Protein AF-A0A1E5GA59-F1 (afdb_monomer_lite)

Sequence (82 aa):
MDEQLIIDINNYLQKLTEDVVKPMYGVREKSSIHLISKSLDQEVFWVALYPTIFDKAAYLWYTIFNYHCFYNGKERTALVTA

Radius of gyration: 13.26 Å; chains: 1; bounding box: 27×21×40 Å

Secondary structure (DSSP, 8-state):
--HHHHHHHHHHHHHHHTTTS----SBS-HHHHHHHHHHTT-EETTEESS-SHHHHHHHHHHHHHHS--BSS-HHHHHHHH-

Structure (mmCIF, N/CA/C/O backbone):
data_AF-A0A1E5GA59-F1
#
_entry.id   AF-A0A1E5GA59-F1
#
loop_
_atom_site.group_PDB
_atom_site.id
_atom_site.type_symbol
_atom_site.label_atom_id
_atom_site.label_alt_id
_atom_site.label_comp_id
_atom_site.label_asym_id
_atom_site.label_entity_id
_atom_site.label_seq_id
_atom_site.pdbx_PDB_ins_code
_atom_site.Cartn_x
_atom_site.Cartn_y
_atom_site.Cartn_z
_atom_site.occupancy
_atom_site.B_iso_or_equiv
_atom_site.auth_seq_id
_atom_site.auth_comp_id
_atom_site.auth_asym_id
_atom_site.auth_atom_id
_atom_site.pdbx_PDB_model_num
ATOM 1 N N . MET A 1 1 ? 0.286 1.901 8.024 1.00 84.12 1 MET A N 1
ATOM 2 C CA . MET A 1 1 ? 1.454 1.511 7.204 1.00 84.12 1 MET A CA 1
ATOM 3 C C . MET A 1 1 ? 2.153 2.761 6.734 1.00 84.12 1 MET A C 1
ATOM 5 O O . MET A 1 1 ? 1.477 3.722 6.388 1.00 84.12 1 MET A O 1
ATOM 9 N N . ASP A 1 2 ? 3.479 2.744 6.774 1.00 92.56 2 ASP A N 1
ATOM 10 C CA . ASP A 1 2 ? 4.312 3.882 6.412 1.00 92.56 2 ASP A CA 1
ATOM 11 C C . ASP A 1 2 ? 4.204 4.244 4.917 1.00 92.56 2 ASP A C 1
ATOM 13 O O . ASP A 1 2 ? 4.108 3.364 4.062 1.00 92.56 2 ASP A O 1
ATOM 17 N N . GLU A 1 3 ? 4.204 5.543 4.605 1.00 94.69 3 GLU A N 1
ATOM 18 C CA . GLU A 1 3 ? 4.074 6.054 3.232 1.00 94.69 3 GLU A CA 1
ATOM 19 C C . GLU A 1 3 ? 5.243 5.627 2.345 1.00 94.69 3 G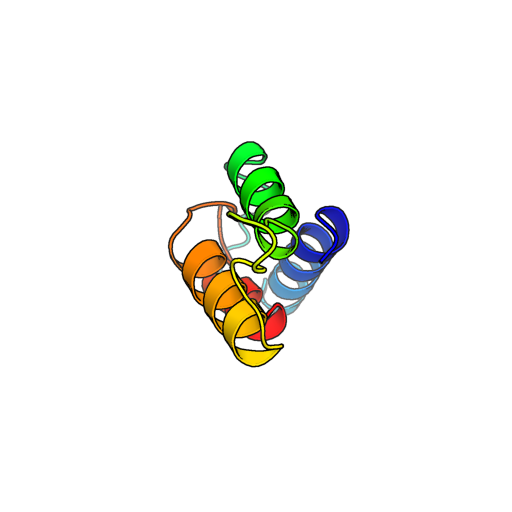LU A C 1
ATOM 21 O O . GLU A 1 3 ? 5.037 5.259 1.185 1.00 94.69 3 GLU A O 1
ATOM 26 N N . GLN A 1 4 ? 6.465 5.674 2.887 1.00 96.25 4 GLN A N 1
ATOM 27 C CA . GLN A 1 4 ? 7.668 5.321 2.146 1.00 96.25 4 GLN A CA 1
ATOM 28 C C . GLN A 1 4 ? 7.648 3.835 1.800 1.00 96.25 4 GLN A C 1
ATOM 30 O O . GLN A 1 4 ? 7.951 3.478 0.665 1.00 96.25 4 GLN A O 1
ATOM 35 N N . LEU A 1 5 ? 7.167 2.987 2.713 1.00 96.56 5 LEU A N 1
ATOM 36 C CA . LEU A 1 5 ? 7.005 1.559 2.445 1.00 96.56 5 LEU A CA 1
ATOM 37 C C . LEU A 1 5 ? 6.065 1.281 1.256 1.00 96.56 5 LEU A C 1
ATOM 39 O O . LEU A 1 5 ? 6.387 0.447 0.414 1.00 96.56 5 LEU A O 1
ATOM 43 N N . ILE A 1 6 ? 4.939 1.995 1.131 1.00 96.31 6 ILE A N 1
ATOM 44 C CA . ILE A 1 6 ? 4.014 1.826 -0.012 1.00 96.31 6 ILE A CA 1
ATOM 45 C C . ILE A 1 6 ? 4.714 2.197 -1.331 1.00 96.31 6 ILE A C 1
ATOM 47 O O . ILE A 1 6 ? 4.564 1.510 -2.347 1.00 96.31 6 ILE A O 1
ATOM 51 N N . ILE A 1 7 ? 5.502 3.276 -1.320 1.00 96.88 7 ILE A N 1
ATOM 52 C CA . ILE A 1 7 ? 6.274 3.734 -2.482 1.00 96.88 7 ILE A CA 1
ATOM 53 C C . ILE A 1 7 ? 7.367 2.718 -2.841 1.00 96.88 7 ILE A C 1
ATOM 55 O O . ILE A 1 7 ? 7.539 2.385 -4.015 1.00 96.88 7 ILE A O 1
ATOM 59 N N . ASP A 1 8 ? 8.076 2.193 -1.846 1.00 96.94 8 ASP A N 1
ATOM 60 C CA . ASP A 1 8 ? 9.156 1.226 -2.035 1.00 96.94 8 ASP A CA 1
ATOM 61 C C . ASP A 1 8 ? 8.628 -0.103 -2.585 1.00 96.94 8 ASP A C 1
ATOM 63 O O . ASP A 1 8 ? 9.220 -0.653 -3.516 1.00 96.94 8 ASP A O 1
ATOM 67 N N . ILE A 1 9 ? 7.468 -0.567 -2.103 1.00 96.69 9 ILE A N 1
ATOM 68 C CA . ILE A 1 9 ? 6.765 -1.734 -2.654 1.00 96.69 9 ILE A CA 1
ATOM 69 C C . ILE A 1 9 ? 6.408 -1.499 -4.126 1.00 96.69 9 ILE A C 1
ATOM 71 O O . ILE A 1 9 ? 6.687 -2.357 -4.963 1.00 96.69 9 ILE A O 1
ATOM 75 N N . ASN A 1 10 ? 5.823 -0.347 -4.482 1.00 96.12 10 ASN A N 1
ATOM 76 C CA . ASN A 1 10 ? 5.510 -0.046 -5.884 1.00 96.12 10 ASN A CA 1
ATOM 77 C C . ASN A 1 10 ? 6.769 -0.051 -6.762 1.00 96.12 10 ASN A C 1
ATOM 79 O O . ASN A 1 10 ? 6.785 -0.709 -7.802 1.00 96.12 10 ASN A O 1
ATOM 83 N N . ASN A 1 11 ? 7.838 0.612 -6.319 1.00 95.12 11 ASN A N 1
ATOM 84 C CA . ASN A 1 11 ? 9.104 0.659 -7.046 1.00 95.12 11 ASN A CA 1
ATOM 85 C C . ASN A 1 11 ? 9.710 -0.735 -7.238 1.00 95.12 11 ASN A C 1
ATOM 87 O O . ASN A 1 11 ? 10.187 -1.055 -8.327 1.00 95.12 11 ASN A O 1
ATOM 91 N N . TYR A 1 12 ? 9.684 -1.567 -6.196 1.00 95.44 12 TYR A N 1
ATOM 92 C CA . TYR A 1 12 ? 10.167 -2.941 -6.252 1.00 95.44 12 TYR A CA 1
ATOM 93 C C . TYR A 1 12 ? 9.366 -3.784 -7.253 1.00 95.44 12 TYR A C 1
ATOM 95 O O . TYR A 1 12 ? 9.950 -4.417 -8.129 1.00 95.44 12 TYR A O 1
ATOM 103 N N . LEU A 1 13 ? 8.032 -3.737 -7.189 1.00 94.88 13 LEU A N 1
ATOM 104 C CA . LEU A 1 13 ? 7.159 -4.505 -8.082 1.00 94.88 13 LEU A CA 1
ATOM 105 C C . LEU A 1 13 ? 7.256 -4.052 -9.543 1.00 94.88 13 LEU A C 1
ATOM 107 O O . LEU A 1 13 ? 7.162 -4.877 -10.449 1.00 94.88 13 LEU A O 1
ATOM 111 N N . GLN A 1 14 ? 7.452 -2.756 -9.788 1.00 93.56 14 GLN A N 1
ATOM 112 C CA . GLN A 1 14 ? 7.664 -2.244 -11.141 1.00 93.56 14 GLN A CA 1
ATOM 113 C C . GLN A 1 14 ? 8.984 -2.754 -11.726 1.00 93.56 14 GLN A C 1
ATOM 115 O O . GLN A 1 14 ? 8.975 -3.254 -12.846 1.00 93.56 14 GLN A O 1
ATOM 120 N N . LYS A 1 15 ? 10.075 -2.733 -10.948 1.00 93.12 15 LYS A N 1
ATOM 121 C CA . LYS A 1 15 ? 11.360 -3.321 -11.367 1.00 93.12 15 LYS A CA 1
ATOM 122 C C . LYS A 1 15 ? 11.237 -4.815 -11.651 1.00 93.12 15 LYS A C 1
ATOM 124 O O . LYS A 1 15 ? 11.712 -5.289 -12.665 1.00 93.12 15 LYS A O 1
ATOM 129 N N . LEU A 1 16 ? 10.529 -5.564 -10.806 1.00 93.44 16 LEU A N 1
ATOM 130 C CA . LEU A 1 16 ? 10.317 -6.999 -11.031 1.00 93.44 16 LEU A CA 1
ATOM 131 C C . LEU A 1 16 ? 9.513 -7.333 -12.296 1.00 93.44 16 LEU A C 1
ATOM 133 O O . LEU A 1 16 ? 9.492 -8.491 -12.707 1.00 93.44 16 LEU A O 1
ATOM 137 N N . THR A 1 17 ? 8.798 -6.368 -12.875 1.00 92.25 17 THR A N 1
ATOM 138 C CA . THR A 1 17 ? 7.865 -6.617 -13.981 1.00 92.25 17 THR A CA 1
ATOM 139 C C . THR A 1 17 ? 8.213 -5.847 -15.255 1.00 92.25 17 THR A C 1
ATOM 141 O O . THR A 1 17 ? 7.479 -5.937 -16.234 1.00 92.25 17 THR A O 1
ATOM 144 N N . GLU A 1 18 ? 9.337 -5.131 -15.290 1.00 86.62 18 GLU A N 1
ATOM 145 C CA . GLU A 1 18 ? 9.692 -4.220 -16.387 1.00 86.62 18 GLU A CA 1
ATOM 146 C C . GLU A 1 18 ? 9.859 -4.894 -17.761 1.00 86.62 18 GLU A C 1
ATOM 148 O O . GLU A 1 18 ? 9.581 -4.266 -18.782 1.00 86.62 18 GLU A O 1
ATOM 153 N N . ASP A 1 19 ? 10.190 -6.188 -17.792 1.00 89.06 19 ASP A N 1
ATOM 154 C CA . ASP A 1 19 ? 10.283 -6.982 -19.028 1.00 89.06 19 ASP A CA 1
ATOM 155 C C . ASP A 1 19 ? 8.914 -7.390 -19.608 1.00 89.06 19 ASP A C 1
ATOM 157 O O . ASP A 1 19 ? 8.812 -7.775 -20.774 1.00 89.06 19 ASP A O 1
ATOM 161 N N . VAL A 1 20 ? 7.846 -7.323 -18.805 1.00 88.62 20 VAL A N 1
ATOM 162 C CA . VAL A 1 20 ? 6.485 -7.769 -19.171 1.00 88.62 20 VAL A CA 1
ATOM 163 C C . VAL A 1 20 ? 5.448 -6.647 -19.165 1.00 88.62 20 VAL A C 1
ATOM 165 O O . VAL A 1 20 ? 4.380 -6.790 -19.760 1.00 88.62 20 VAL A O 1
ATOM 168 N N . VAL A 1 21 ? 5.739 -5.507 -18.539 1.00 84.44 21 VAL A N 1
ATOM 169 C CA . VAL A 1 21 ? 4.878 -4.316 -18.548 1.00 84.44 21 VAL A CA 1
ATOM 170 C C . VAL A 1 21 ? 5.696 -3.071 -18.821 1.00 84.44 21 VAL A C 1
ATOM 172 O O . VAL A 1 21 ? 6.789 -2.899 -18.298 1.00 84.44 21 VAL A O 1
ATOM 175 N N . LYS A 1 22 ? 5.106 -2.145 -19.587 1.00 83.81 22 LYS A N 1
ATOM 176 C CA . LYS A 1 22 ? 5.742 -0.867 -19.907 1.00 83.81 22 LYS A CA 1
ATOM 177 C C . LYS A 1 22 ? 6.169 -0.146 -18.616 1.00 83.81 22 LYS A C 1
ATOM 179 O O . LYS A 1 22 ? 5.294 0.193 -17.805 1.00 83.81 22 LYS A O 1
ATOM 184 N N . PRO A 1 23 ? 7.470 0.146 -18.444 1.00 81.12 23 PRO A N 1
ATOM 185 C CA . PRO A 1 23 ? 7.952 0.829 -17.260 1.00 81.12 23 PRO A CA 1
ATOM 186 C C . PRO A 1 23 ? 7.396 2.251 -17.239 1.00 81.12 23 PRO A C 1
ATOM 188 O O . PRO A 1 23 ? 7.640 3.064 -18.131 1.00 81.12 23 PRO A O 1
ATOM 191 N N . MET A 1 24 ? 6.610 2.540 -16.208 1.00 89.50 24 MET A N 1
ATOM 192 C CA . MET A 1 24 ? 6.136 3.883 -15.907 1.00 89.50 24 MET A CA 1
ATOM 193 C C . MET A 1 24 ? 6.204 4.054 -14.397 1.00 89.50 24 MET A C 1
ATOM 195 O O . MET A 1 24 ? 5.322 3.630 -13.651 1.00 89.50 24 MET A O 1
ATOM 199 N N . TYR A 1 25 ? 7.342 4.575 -13.963 1.00 90.00 25 TYR A N 1
ATOM 200 C CA . TYR A 1 25 ? 7.687 4.720 -12.560 1.00 90.00 25 TYR A CA 1
ATOM 201 C C . TYR A 1 25 ? 7.126 6.017 -11.982 1.00 90.00 25 TYR A C 1
ATOM 203 O O . TYR A 1 25 ? 6.905 6.996 -12.697 1.00 90.00 25 TYR A O 1
ATOM 211 N N . GLY A 1 26 ? 6.969 6.030 -10.661 1.00 91.69 26 GLY A N 1
ATOM 212 C CA . GLY A 1 26 ? 6.758 7.249 -9.896 1.00 91.69 26 GLY A CA 1
ATOM 213 C C . GLY A 1 26 ? 5.363 7.408 -9.304 1.00 91.69 26 GLY A C 1
ATOM 214 O O . GLY A 1 26 ? 4.370 6.803 -9.720 1.00 91.69 26 GLY A O 1
ATOM 215 N N . VAL A 1 27 ? 5.327 8.286 -8.309 1.00 95.69 27 VAL A N 1
ATOM 216 C CA . VAL A 1 27 ? 4.116 8.732 -7.630 1.00 95.69 27 VAL A CA 1
ATOM 217 C C . VAL A 1 27 ? 3.425 9.770 -8.507 1.00 95.69 27 VAL A C 1
ATOM 219 O O . VAL A 1 27 ? 4.029 10.773 -8.887 1.00 95.69 27 VAL A O 1
ATOM 222 N N . ARG A 1 28 ? 2.152 9.530 -8.813 1.00 95.25 28 ARG A N 1
ATOM 223 C CA . ARG A 1 28 ? 1.290 10.480 -9.518 1.00 95.25 28 ARG A CA 1
ATOM 224 C C . ARG A 1 28 ? 0.650 11.460 -8.541 1.00 95.25 28 ARG A C 1
ATOM 226 O O . ARG A 1 28 ? 0.627 12.654 -8.814 1.00 95.25 28 ARG A O 1
ATOM 233 N N . GLU A 1 29 ? 0.164 10.965 -7.405 1.00 94.62 29 GLU A N 1
ATOM 234 C CA . GLU A 1 29 ? -0.541 11.781 -6.417 1.00 94.62 29 GLU A CA 1
ATOM 235 C C . GLU A 1 29 ? -0.089 11.440 -4.992 1.00 94.62 29 GLU A C 1
ATOM 237 O O . GLU A 1 29 ? -0.581 10.514 -4.344 1.00 94.62 29 GLU A O 1
ATOM 242 N N . LYS A 1 30 ? 0.893 12.203 -4.499 1.00 94.06 30 LYS A N 1
ATOM 243 C CA . LYS A 1 30 ? 1.498 11.977 -3.179 1.00 94.06 30 LYS A CA 1
ATOM 244 C C . LYS A 1 30 ? 0.525 12.266 -2.032 1.00 94.06 30 LYS A C 1
ATOM 246 O O . LYS A 1 30 ? 0.557 11.567 -1.024 1.00 94.06 30 LYS A O 1
ATOM 251 N N . SER A 1 31 ? -0.359 13.251 -2.197 1.00 94.75 31 SER A N 1
ATOM 252 C CA . SER A 1 31 ? -1.421 13.576 -1.235 1.00 94.75 31 SER A CA 1
ATOM 253 C C . SER A 1 31 ? -2.339 12.385 -0.968 1.00 94.75 31 SER A C 1
ATOM 255 O O . SER A 1 31 ? -2.702 12.151 0.181 1.00 94.75 31 SER A O 1
ATOM 257 N N . SER A 1 32 ? -2.667 11.593 -1.994 1.00 94.06 32 SER A N 1
ATOM 258 C CA . SER A 1 32 ? -3.473 10.382 -1.823 1.00 94.06 32 SER A CA 1
ATOM 259 C C . SER A 1 32 ? -2.748 9.329 -0.993 1.00 94.06 32 SER A C 1
ATOM 261 O O . SER A 1 32 ? -3.361 8.741 -0.114 1.00 94.06 32 SER A O 1
ATOM 263 N N . ILE A 1 33 ? -1.448 9.112 -1.223 1.00 95.75 33 ILE A N 1
ATOM 264 C CA . ILE A 1 33 ? -0.651 8.150 -0.439 1.00 95.75 33 ILE A CA 1
ATOM 265 C C . ILE A 1 33 ? -0.592 8.581 1.029 1.00 95.75 33 ILE A C 1
ATOM 267 O O . ILE A 1 33 ? -0.812 7.764 1.923 1.00 95.75 33 ILE A O 1
ATOM 271 N N . HIS A 1 34 ? -0.366 9.875 1.268 1.00 95.50 34 HIS A N 1
ATOM 272 C CA . HIS A 1 34 ? -0.388 10.454 2.607 1.00 95.50 34 HIS A CA 1
ATOM 273 C C . HIS A 1 34 ? -1.737 10.224 3.298 1.00 95.50 34 HIS A C 1
ATOM 275 O O . HIS A 1 34 ? -1.785 9.711 4.415 1.00 95.50 34 HIS A O 1
ATOM 281 N N . LEU A 1 35 ? -2.843 10.528 2.612 1.00 94.31 35 LEU A N 1
ATOM 282 C CA . LEU A 1 35 ? -4.191 10.314 3.136 1.00 94.31 35 LEU A CA 1
ATOM 283 C C . LEU A 1 35 ? -4.444 8.837 3.466 1.00 94.31 35 LEU A C 1
ATOM 285 O O . LEU A 1 35 ? -4.906 8.533 4.561 1.00 94.31 35 LEU A O 1
ATOM 289 N N . ILE A 1 36 ? -4.098 7.920 2.558 1.00 95.19 36 ILE A N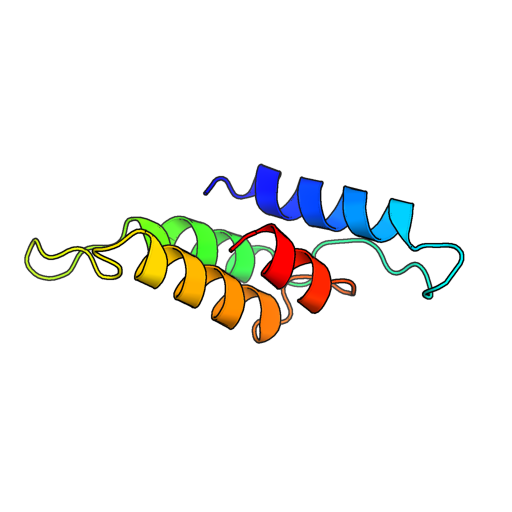 1
ATOM 290 C CA . ILE A 1 36 ? -4.253 6.473 2.764 1.00 95.19 36 ILE A CA 1
ATOM 291 C C . ILE A 1 36 ? -3.493 6.026 4.013 1.00 95.19 36 ILE A C 1
ATOM 293 O O . ILE A 1 36 ? -4.061 5.338 4.860 1.00 95.19 36 ILE A O 1
ATOM 297 N N . SER A 1 37 ? -2.236 6.451 4.162 1.00 95.19 37 SER A N 1
ATOM 298 C CA . SER A 1 37 ? -1.427 6.106 5.332 1.00 95.19 37 SER A CA 1
ATOM 299 C C . SER A 1 37 ? -2.058 6.611 6.631 1.00 95.19 37 SER A C 1
ATOM 301 O O . SER A 1 37 ? -2.202 5.838 7.578 1.00 95.19 37 SER A O 1
ATOM 303 N N . LYS A 1 38 ? -2.495 7.877 6.666 1.00 95.31 38 LYS A N 1
ATOM 304 C CA . LYS A 1 38 ? -3.080 8.494 7.867 1.00 95.31 38 LYS A CA 1
ATOM 305 C C . LYS A 1 38 ? -4.458 7.954 8.227 1.00 95.31 38 LYS A C 1
ATOM 307 O O . LYS A 1 38 ? -4.773 7.863 9.409 1.00 95.31 38 LYS A O 1
ATOM 312 N N . SER A 1 39 ? -5.265 7.559 7.248 1.00 94.25 39 SER A N 1
ATOM 313 C CA . SER A 1 39 ? -6.608 7.033 7.503 1.00 94.25 39 SER A CA 1
ATOM 314 C C . SER A 1 39 ? -6.631 5.706 8.255 1.00 94.25 39 SER A C 1
ATOM 316 O O . SER A 1 39 ? -7.622 5.409 8.913 1.00 94.25 39 SER A O 1
ATOM 318 N N . LEU A 1 40 ? -5.551 4.923 8.221 1.00 94.44 40 LEU A N 1
ATOM 319 C CA . LEU A 1 40 ? -5.464 3.656 8.957 1.00 94.44 40 LEU A CA 1
ATOM 320 C C . LEU A 1 40 ? -5.502 3.804 10.480 1.00 94.44 40 LEU A C 1
ATOM 322 O O . LEU A 1 40 ? -5.866 2.851 11.174 1.00 94.44 40 LEU A O 1
ATOM 326 N N . ASP A 1 41 ? -5.109 4.977 10.968 1.00 93.62 41 ASP A N 1
ATOM 327 C CA . ASP A 1 41 ? -5.026 5.301 12.389 1.00 93.62 41 ASP A CA 1
ATOM 328 C C . ASP A 1 41 ? -6.090 6.337 12.794 1.00 93.62 41 ASP A C 1
ATOM 330 O O . ASP A 1 41 ? -6.053 6.872 13.899 1.00 93.62 41 ASP A O 1
ATOM 334 N N . GLN A 1 42 ? -7.048 6.635 11.904 1.00 95.56 42 GLN A N 1
ATOM 335 C CA . GLN A 1 42 ? -8.158 7.535 12.208 1.00 95.56 42 GLN A CA 1
ATOM 336 C C . GLN A 1 42 ? -9.165 6.890 13.163 1.00 95.56 42 GLN A C 1
ATOM 338 O O . GLN A 1 42 ? -9.502 5.708 13.058 1.00 95.56 42 GLN A O 1
ATOM 343 N N . GLU A 1 43 ? -9.709 7.721 14.046 1.00 96.69 43 GLU A N 1
ATOM 344 C CA . GLU A 1 43 ? -10.776 7.375 14.977 1.00 96.69 43 GLU A CA 1
ATOM 345 C C . GLU A 1 43 ? -11.905 8.409 14.927 1.00 96.69 43 GLU A C 1
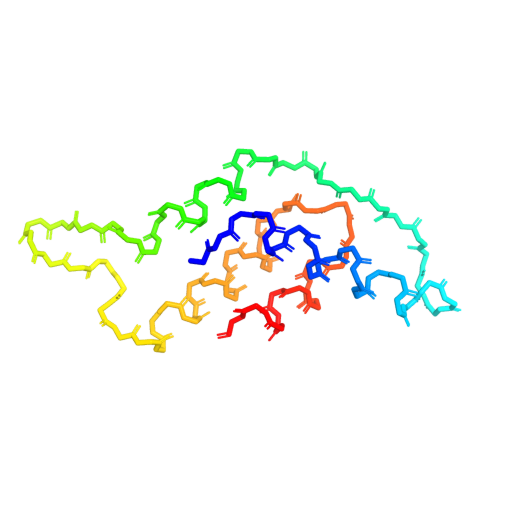ATOM 347 O O . GLU A 1 43 ? -11.687 9.590 14.646 1.00 96.69 43 GLU A O 1
ATOM 352 N N . VAL A 1 44 ? -13.127 7.959 15.206 1.00 95.44 44 VAL A N 1
ATOM 353 C CA . VAL A 1 44 ? -14.324 8.796 15.316 1.00 95.44 44 VAL A CA 1
ATOM 354 C C . VAL A 1 44 ? -15.054 8.394 16.592 1.00 95.44 44 VAL A C 1
ATOM 356 O O . VAL A 1 44 ? -15.350 7.221 16.790 1.00 95.44 44 VAL A O 1
ATOM 359 N N . PHE A 1 45 ? -15.322 9.356 17.479 1.00 95.94 45 PHE A N 1
ATOM 360 C CA . PHE A 1 45 ? -15.912 9.097 18.803 1.00 95.94 45 PHE A CA 1
ATOM 361 C C . PHE A 1 45 ? -15.188 7.988 19.590 1.00 95.94 45 PHE A C 1
ATOM 363 O O . PHE A 1 45 ? -15.840 7.157 20.220 1.00 95.94 45 PHE A O 1
ATOM 370 N N . TRP A 1 46 ? -13.848 7.983 19.555 1.00 94.94 46 TRP A N 1
ATOM 371 C CA . TRP A 1 46 ? -12.990 6.981 20.216 1.00 94.94 46 TRP A CA 1
ATOM 372 C C . TRP A 1 46 ? -13.117 5.557 19.659 1.00 94.94 46 TRP A C 1
ATOM 374 O O . TRP A 1 46 ? -12.684 4.592 20.288 1.00 94.94 46 TRP A O 1
ATOM 384 N N . VAL A 1 47 ? -13.713 5.413 18.475 1.00 94.19 47 VAL A N 1
ATOM 385 C CA . VAL A 1 47 ? -13.798 4.150 17.745 1.00 94.19 47 VAL A CA 1
ATOM 386 C C . VAL A 1 47 ? -12.903 4.246 16.517 1.00 94.19 47 VAL A C 1
ATOM 388 O O . VAL A 1 47 ? -13.067 5.144 15.690 1.00 94.19 47 VAL A O 1
ATOM 391 N N . ALA A 1 48 ? -11.952 3.320 16.391 1.00 96.19 48 ALA A N 1
ATOM 392 C CA . ALA A 1 48 ? -11.098 3.225 15.212 1.00 96.19 48 ALA A CA 1
ATOM 393 C C . ALA A 1 48 ? -11.948 3.018 13.949 1.00 96.19 48 ALA A C 1
ATOM 395 O O . ALA A 1 48 ? -12.834 2.163 13.928 1.00 96.19 48 ALA A O 1
ATOM 396 N N . LEU A 1 49 ? -11.647 3.769 12.886 1.00 95.62 49 LEU A N 1
ATOM 397 C CA . LEU A 1 49 ? -12.376 3.691 11.616 1.00 95.62 49 LEU A CA 1
ATOM 398 C C . LEU A 1 49 ? -12.223 2.312 10.948 1.00 95.62 49 LEU A C 1
ATOM 400 O O . LEU A 1 49 ? -13.156 1.819 10.321 1.00 95.62 49 LEU A O 1
ATOM 404 N N . TYR A 1 50 ? -11.059 1.684 11.136 1.00 96.44 50 TYR A N 1
ATOM 405 C CA . TYR A 1 50 ? -10.734 0.333 10.675 1.00 96.44 50 TYR A CA 1
ATOM 406 C C . TYR A 1 50 ? -10.277 -0.513 11.878 1.00 96.44 50 TYR A C 1
ATOM 408 O O . TYR A 1 50 ? -9.081 -0.542 12.192 1.00 96.44 50 TYR A O 1
ATOM 416 N N . PRO A 1 51 ? -11.217 -1.134 12.617 1.00 95.38 51 PRO A N 1
ATOM 417 C CA . PRO A 1 51 ? -10.937 -1.718 13.928 1.00 95.38 51 PRO A CA 1
ATOM 418 C C . PRO A 1 51 ? -10.163 -3.039 13.867 1.00 95.38 51 PRO A C 1
ATOM 420 O O . PRO A 1 51 ? -9.403 -3.336 14.790 1.00 95.38 51 PRO A O 1
ATOM 423 N N . THR A 1 52 ? -10.316 -3.831 12.804 1.00 96.44 52 THR A N 1
ATOM 424 C CA . THR A 1 52 ? -9.589 -5.097 12.639 1.00 96.44 52 THR A CA 1
ATOM 425 C C . THR A 1 52 ? -8.465 -4.987 11.612 1.00 96.44 52 THR A C 1
ATOM 427 O O . THR A 1 52 ? -8.438 -4.093 10.765 1.00 96.44 52 THR A O 1
ATOM 430 N N . ILE A 1 53 ? -7.530 -5.942 11.647 1.00 96.19 53 ILE A N 1
ATOM 431 C CA . ILE A 1 53 ? -6.495 -6.053 10.611 1.00 96.19 53 ILE A CA 1
ATOM 432 C C . ILE A 1 53 ? -7.103 -6.269 9.216 1.00 96.19 53 ILE A C 1
ATOM 434 O O . ILE A 1 53 ? -6.578 -5.740 8.242 1.00 96.19 53 ILE A O 1
ATOM 438 N N . PHE A 1 54 ? -8.242 -6.965 9.123 1.00 97.88 54 PHE A N 1
ATOM 439 C CA . PHE A 1 54 ? -8.944 -7.186 7.860 1.00 97.88 54 PHE A CA 1
ATOM 440 C C . PHE A 1 54 ? -9.587 -5.907 7.325 1.00 97.88 54 PHE A C 1
ATOM 442 O O . PHE A 1 54 ? -9.523 -5.667 6.124 1.00 97.88 54 PHE A O 1
ATOM 449 N N . ASP A 1 55 ? -10.133 -5.052 8.195 1.00 97.50 55 ASP A N 1
ATOM 450 C CA . ASP A 1 55 ? -10.669 -3.749 7.779 1.00 97.50 55 ASP A CA 1
ATOM 451 C C . ASP A 1 55 ? -9.553 -2.855 7.228 1.00 97.50 55 ASP A C 1
ATOM 453 O O . ASP A 1 55 ? -9.711 -2.215 6.189 1.00 97.50 55 ASP A O 1
ATOM 457 N N . LYS A 1 56 ? -8.391 -2.859 7.895 1.00 97.12 56 LYS A N 1
ATOM 458 C CA . LYS A 1 56 ? -7.201 -2.113 7.462 1.00 97.12 56 LYS A CA 1
ATOM 459 C C . LYS A 1 56 ? -6.667 -2.621 6.122 1.00 97.12 56 LYS A C 1
ATOM 461 O O . LYS A 1 56 ? -6.373 -1.808 5.246 1.00 97.12 56 LYS A O 1
ATOM 466 N N . ALA A 1 57 ? -6.582 -3.940 5.953 1.00 97.06 57 ALA A N 1
ATOM 467 C CA . ALA A 1 57 ? -6.187 -4.581 4.701 1.00 97.06 57 ALA A CA 1
ATOM 468 C C . ALA A 1 57 ? -7.164 -4.243 3.565 1.00 97.06 57 ALA A C 1
ATOM 470 O O . ALA A 1 57 ? -6.755 -3.760 2.510 1.00 97.06 57 ALA A O 1
ATOM 471 N N . ALA A 1 58 ? -8.471 -4.406 3.795 1.00 97.56 58 ALA A N 1
ATOM 472 C CA . ALA A 1 58 ? -9.504 -4.092 2.812 1.00 97.56 58 ALA A CA 1
ATOM 473 C C . ALA A 1 58 ? -9.469 -2.614 2.398 1.00 97.56 58 ALA A C 1
ATOM 475 O O . ALA A 1 58 ? -9.557 -2.303 1.208 1.00 97.56 58 ALA A O 1
ATOM 476 N N . TYR A 1 59 ? -9.279 -1.705 3.359 1.00 96.94 59 TYR A N 1
ATOM 477 C CA . TYR A 1 59 ? -9.120 -0.280 3.092 1.00 96.94 59 TYR A CA 1
ATOM 478 C C . TYR A 1 59 ? -7.888 0.020 2.233 1.00 96.94 59 TYR A C 1
ATOM 480 O O . TYR A 1 59 ? -8.004 0.717 1.222 1.00 96.94 59 TYR A O 1
ATOM 488 N N . LEU A 1 60 ? -6.719 -0.513 2.602 1.00 96.50 60 LEU A N 1
ATOM 489 C CA . LEU A 1 60 ? -5.477 -0.344 1.842 1.00 96.50 60 LEU A CA 1
ATOM 490 C C . LEU A 1 60 ? -5.621 -0.855 0.413 1.00 96.50 60 LEU A C 1
ATOM 492 O O . LEU A 1 60 ? -5.291 -0.135 -0.530 1.00 96.50 60 LEU A O 1
ATOM 496 N N . TRP A 1 61 ? -6.156 -2.066 0.255 1.00 97.19 61 TRP A N 1
ATOM 497 C CA . TRP A 1 61 ? -6.380 -2.663 -1.053 1.00 97.19 61 TRP A CA 1
ATOM 498 C C . TRP A 1 61 ? -7.285 -1.774 -1.904 1.00 97.19 61 TRP A C 1
ATOM 500 O O . TRP A 1 61 ? -6.904 -1.342 -2.993 1.00 97.19 61 TRP A O 1
ATOM 510 N N . TYR A 1 62 ? -8.472 -1.450 -1.381 1.00 96.88 62 TYR A N 1
ATOM 511 C CA . TYR A 1 62 ? -9.485 -0.692 -2.104 1.00 96.88 62 TYR A CA 1
ATOM 512 C C . TYR A 1 62 ? -8.983 0.701 -2.487 1.00 96.88 62 TYR A C 1
ATOM 514 O O . TYR A 1 62 ? -9.166 1.135 -3.626 1.00 96.88 62 TYR A O 1
ATOM 522 N N . THR A 1 63 ? -8.340 1.411 -1.561 1.00 95.88 63 THR A N 1
ATOM 523 C CA . THR A 1 63 ? -7.885 2.777 -1.823 1.00 95.88 63 THR A CA 1
ATOM 524 C C . THR A 1 63 ? -6.697 2.824 -2.764 1.00 95.88 63 THR A C 1
ATOM 526 O O . THR A 1 63 ? -6.750 3.596 -3.710 1.00 95.88 63 THR A O 1
ATOM 529 N N . ILE A 1 64 ? -5.673 1.982 -2.608 1.00 95.62 64 ILE A N 1
ATOM 530 C CA . ILE A 1 64 ? -4.521 1.976 -3.528 1.00 95.62 64 ILE A CA 1
ATOM 531 C C . ILE A 1 64 ? -4.942 1.529 -4.934 1.00 95.62 64 ILE A C 1
ATOM 533 O O . ILE A 1 64 ? -4.438 2.050 -5.929 1.00 95.62 64 ILE A O 1
ATOM 537 N N . PHE A 1 65 ? -5.888 0.592 -5.038 1.00 95.50 65 PHE A N 1
ATOM 538 C CA . PHE A 1 65 ? -6.407 0.131 -6.324 1.00 95.50 65 PHE A CA 1
ATOM 539 C C . PHE A 1 65 ? -7.181 1.235 -7.061 1.00 95.50 65 PHE A C 1
ATOM 541 O O . PHE A 1 65 ? -7.004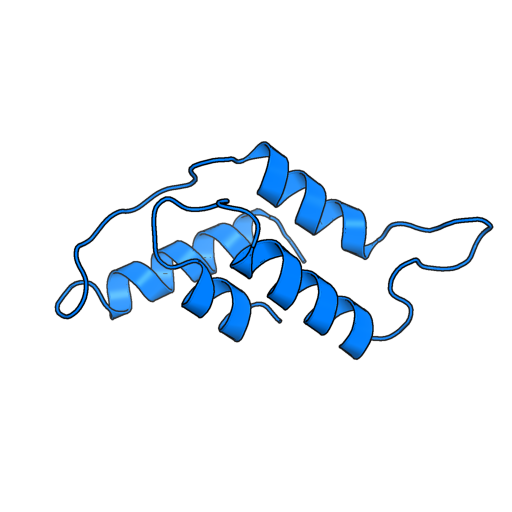 1.442 -8.269 1.00 95.50 65 PHE A O 1
ATOM 548 N N . ASN A 1 66 ? -8.052 1.954 -6.348 1.00 94.00 66 ASN A N 1
ATOM 549 C CA . ASN A 1 66 ? -8.940 2.944 -6.956 1.00 94.00 66 ASN A CA 1
ATOM 550 C C . ASN A 1 66 ? -8.297 4.324 -7.084 1.00 94.00 66 ASN A C 1
ATOM 552 O O . ASN A 1 66 ? -8.516 5.015 -8.079 1.00 94.00 66 ASN A O 1
ATOM 556 N N . TYR A 1 67 ? -7.494 4.734 -6.108 1.00 88.25 67 TYR A N 1
ATOM 557 C CA . TYR A 1 67 ? -6.868 6.045 -6.111 1.00 88.25 67 TYR A CA 1
ATOM 558 C C . TYR A 1 67 ? -5.641 5.931 -7.003 1.00 88.25 67 TYR A C 1
ATOM 560 O O . TYR A 1 67 ? -4.814 5.033 -6.862 1.00 88.25 67 TYR A O 1
ATOM 568 N N . HIS A 1 68 ? -5.533 6.807 -7.995 1.00 86.81 68 HIS A N 1
ATOM 569 C CA . HIS A 1 68 ? -4.459 6.759 -8.982 1.00 86.81 68 HIS A CA 1
ATOM 570 C C . HIS A 1 68 ? -3.133 7.288 -8.401 1.00 86.81 68 HIS A C 1
ATOM 572 O O . HIS A 1 68 ? -2.508 8.173 -8.978 1.00 86.81 68 HIS A O 1
ATOM 578 N N . CYS A 1 69 ? -2.704 6.743 -7.258 1.00 93.38 69 CYS A N 1
ATOM 579 C CA . 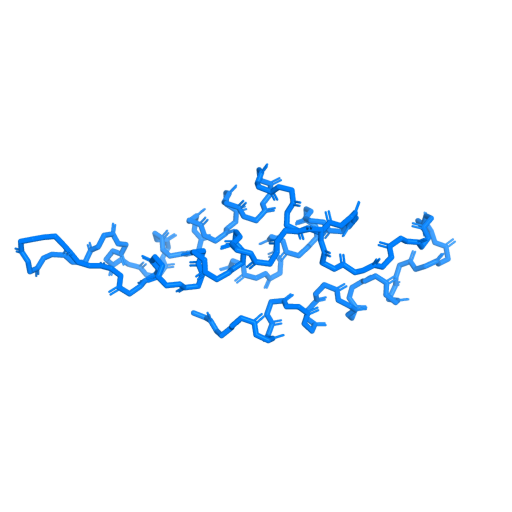CYS A 1 69 ? -1.535 7.162 -6.488 1.00 93.38 69 CYS A CA 1
ATOM 580 C C . CYS A 1 69 ? -0.231 7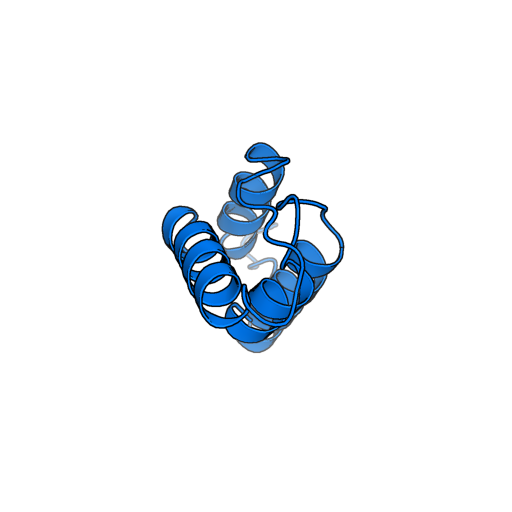.044 -7.280 1.00 93.38 69 CYS A C 1
ATOM 582 O O . CYS A 1 69 ? 0.676 7.858 -7.116 1.00 93.38 69 CYS A O 1
ATOM 584 N N . PHE A 1 70 ? -0.153 6.051 -8.164 1.00 95.62 70 PHE A N 1
ATOM 585 C CA . PHE A 1 70 ? 1.004 5.764 -9.003 1.00 95.62 70 PHE A CA 1
ATOM 586 C C . PHE A 1 70 ? 0.645 5.903 -10.477 1.00 95.62 70 PHE A C 1
ATOM 588 O O . PHE A 1 70 ? -0.506 5.698 -10.874 1.00 95.62 70 PHE A O 1
ATOM 595 N N . TYR A 1 71 ? 1.644 6.210 -11.303 1.00 94.25 71 TYR A N 1
ATOM 596 C CA . TYR A 1 71 ? 1.458 6.210 -12.753 1.00 94.25 71 TYR A CA 1
ATOM 597 C C . TYR A 1 71 ? 1.156 4.809 -13.301 1.00 94.25 71 TYR A C 1
ATOM 599 O O . TYR A 1 71 ? 0.418 4.685 -14.276 1.00 94.25 71 TYR A O 1
ATOM 607 N N . ASN A 1 72 ? 1.692 3.760 -12.668 1.00 93.94 72 ASN A N 1
ATOM 608 C CA . ASN A 1 72 ? 1.430 2.363 -13.003 1.00 93.94 72 ASN A CA 1
ATOM 609 C C . ASN A 1 72 ? 1.704 1.453 -11.781 1.00 93.94 72 ASN A C 1
ATOM 611 O O . ASN A 1 72 ? 2.246 1.889 -10.765 1.00 93.94 72 ASN A O 1
ATOM 615 N N . GLY A 1 73 ? 1.296 0.186 -11.856 1.00 93.81 73 GLY A N 1
ATOM 616 C CA . GLY A 1 73 ? 1.554 -0.827 -10.830 1.00 93.81 73 GLY A CA 1
ATOM 617 C C . GLY A 1 73 ? 0.624 -0.775 -9.618 1.00 93.81 73 GLY A C 1
ATOM 618 O O . GLY A 1 73 ? 0.848 -1.520 -8.670 1.00 93.81 73 GLY A O 1
ATOM 619 N N . LYS A 1 74 ? -0.428 0.053 -9.644 1.00 94.38 74 LYS A N 1
ATOM 620 C CA . LYS A 1 74 ? -1.345 0.238 -8.511 1.00 94.38 74 LYS A CA 1
ATOM 621 C C . LYS A 1 74 ? -2.059 -1.047 -8.082 1.00 94.38 74 LYS A C 1
ATOM 623 O O . LYS A 1 74 ? -2.155 -1.282 -6.885 1.00 94.38 74 LYS A O 1
ATOM 628 N N . GLU A 1 75 ? -2.491 -1.910 -9.012 1.00 94.00 75 GLU A N 1
ATOM 629 C CA . GLU A 1 75 ? -3.179 -3.156 -8.635 1.00 94.00 75 GLU A CA 1
ATOM 630 C C . GLU A 1 75 ? -2.235 -4.117 -7.906 1.00 94.00 75 GLU A C 1
ATOM 632 O O . GLU A 1 75 ? -2.592 -4.693 -6.881 1.00 94.00 75 GLU A O 1
ATOM 637 N N . ARG A 1 76 ? -1.001 -4.255 -8.408 1.00 94.69 76 ARG A N 1
ATOM 638 C CA . ARG A 1 76 ? 0.031 -5.098 -7.790 1.00 94.69 76 ARG A CA 1
ATOM 639 C C . ARG A 1 76 ? 0.436 -4.557 -6.425 1.00 94.69 76 ARG A C 1
ATOM 641 O O . ARG A 1 76 ? 0.550 -5.323 -5.475 1.00 94.69 76 ARG A O 1
ATOM 648 N N . THR A 1 77 ? 0.619 -3.240 -6.320 1.00 96.12 77 THR A N 1
ATOM 649 C CA . THR A 1 77 ? 0.909 -2.592 -5.041 1.00 96.12 77 THR A CA 1
ATOM 650 C C . THR A 1 77 ? -0.231 -2.816 -4.058 1.00 96.12 77 THR A C 1
ATOM 652 O O . THR A 1 77 ? 0.042 -3.283 -2.962 1.00 96.12 77 THR A O 1
ATOM 655 N N . ALA A 1 78 ? -1.488 -2.579 -4.445 1.00 96.50 78 ALA A N 1
ATOM 656 C CA . ALA A 1 78 ? -2.654 -2.819 -3.593 1.00 96.50 78 ALA A CA 1
ATOM 657 C C . ALA A 1 78 ? -2.695 -4.258 -3.061 1.00 96.50 78 ALA A C 1
ATOM 659 O O . ALA A 1 78 ? -2.896 -4.457 -1.868 1.00 96.50 78 ALA A O 1
ATOM 660 N N . LEU A 1 79 ? -2.443 -5.246 -3.926 1.00 96.00 79 LEU A N 1
ATOM 661 C CA . LEU A 1 79 ? -2.440 -6.662 -3.558 1.00 96.00 79 LEU A CA 1
ATOM 662 C C . LEU A 1 79 ? -1.355 -7.031 -2.535 1.00 96.00 79 LEU A C 1
ATOM 664 O O . LEU A 1 79 ? -1.613 -7.851 -1.668 1.00 96.00 79 LEU A O 1
ATOM 668 N N . VAL A 1 80 ? -0.150 -6.470 -2.653 1.00 96.12 80 VAL A N 1
ATOM 669 C CA . VAL A 1 80 ? 0.985 -6.797 -1.760 1.00 96.12 80 VAL A CA 1
ATOM 670 C C . VAL A 1 80 ? 0.954 -5.987 -0.462 1.00 96.12 80 VAL A C 1
ATOM 672 O O . VAL A 1 80 ? 1.543 -6.380 0.539 1.00 96.12 80 VAL A O 1
ATOM 675 N N . THR A 1 81 ? 0.305 -4.829 -0.500 1.00 93.31 81 THR A N 1
ATOM 676 C CA . THR A 1 81 ? 0.249 -3.875 0.608 1.00 93.31 81 THR A CA 1
ATOM 677 C C . THR A 1 81 ? -0.861 -4.248 1.602 1.00 93.31 81 THR A C 1
ATOM 679 O O . THR A 1 81 ? -0.710 -4.032 2.799 1.00 93.31 81 THR A O 1
ATOM 682 N N . ALA A 1 82 ? -1.977 -4.799 1.127 1.00 88.94 82 ALA A N 1
ATOM 683 C CA . ALA A 1 82 ? -3.102 -5.216 1.967 1.00 88.94 82 ALA A CA 1
ATOM 684 C C . ALA A 1 82 ? -2.840 -6.524 2.722 1.00 88.94 82 ALA A C 1
ATOM 686 O O . ALA A 1 82 ? -3.205 -6.568 3.918 1.00 88.94 82 ALA A O 1
#

Organism: NCBI:txid903984

Foldseek 3Di:
DDLVVLLVLQVVVLVVCVVPDPRDHDFPDSVLSVCLVVLQQDDDPNHRPQNDPVSNLVSQLVSLLPPPGTPDCSNVSSVVVD

InterPro domains:
  IPR003812 Fido domain [PF02661] (2-81)
  IPR053737 Type II TA System Toxin [G3DSA:1.20.120.1870] (3-82)

pLDDT: mean 94.06, std 3.42, range [81.12, 97.88]